Protein AF-A0A821BJ87-F1 (afdb_monomer)

Sequen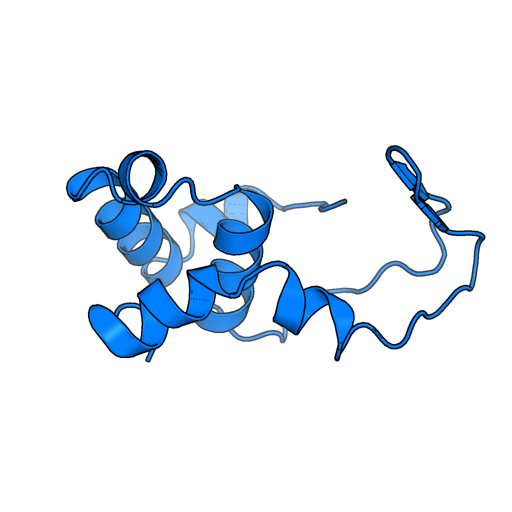ce (96 aa):
FFVIRLKWYYESEQIKSFVHELIQDDLILREYIGDGCIHSAMLEIDNRDKVERLANIPYGHNLHVMPRGYVKVFDEEMNKSCEQLTVLRDVRGILK

Foldseek 3Di:
DDDDDVVVCVPDPLLVVLVCVCVVVVVCVVVVDDPVLSVVLSCVRVDVPPDDDDQQDFDDDPPDGRDRPDPDVVVPVVCVVPPV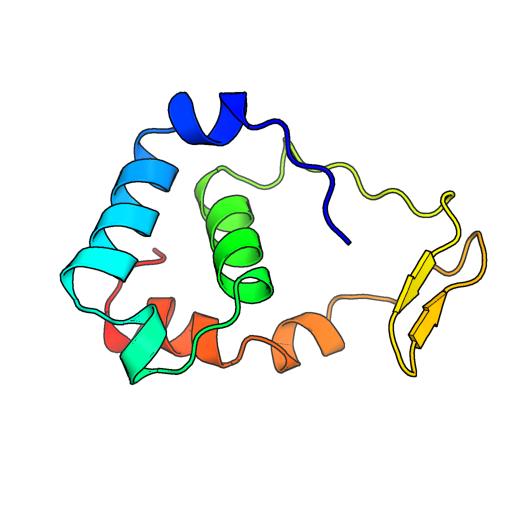VCCCCPVPNSRD

Mean predicted aligned error: 9.38 Å

Secondary structure (DSSP, 8-state):
-----HHHHHH-HHHHHHHHHHHHTTHHHHTT--HHHHHHHHHHHT-GGG-----SS-EEETTEEE-TT----TTTHHHHHTHHHHIIIIIT----

pLDDT: mean 71.33, std 14.3, range [39.44, 88.31]

Radius of gyration: 14.61 Å; Cα contacts (8 Å, |Δi|>4): 54; chains: 1; bounding box: 34×26×40 Å

Structure (mmCIF, N/CA/C/O backbone):
data_AF-A0A821BJ87-F1
#
_entry.id   AF-A0A821BJ87-F1
#
loop_
_atom_site.group_PDB
_atom_site.id
_atom_site.type_symbol
_atom_site.label_atom_id
_atom_site.label_alt_id
_atom_site.label_comp_id
_atom_site.label_asym_id
_atom_site.label_entity_id
_atom_site.label_seq_id
_atom_site.pdbx_PDB_ins_code
_atom_site.Cartn_x
_atom_site.Cartn_y
_atom_site.Cartn_z
_atom_site.occupancy
_atom_site.B_iso_or_equiv
_atom_site.auth_seq_id
_atom_site.auth_comp_id
_atom_site.auth_asym_id
_atom_site.auth_atom_id
_atom_site.pdbx_PDB_model_num
ATOM 1 N N . PHE A 1 1 ? 7.980 -0.575 -8.123 1.00 74.94 1 PHE A N 1
ATOM 2 C CA . PHE A 1 1 ? 7.441 0.687 -7.579 1.00 74.94 1 PHE A CA 1
ATOM 3 C C . PHE A 1 1 ? 5.928 0.654 -7.658 1.00 74.94 1 PHE A C 1
ATOM 5 O O . PHE A 1 1 ? 5.396 -0.124 -8.444 1.00 74.94 1 PHE A O 1
ATOM 12 N N . PHE A 1 2 ? 5.258 1.490 -6.872 1.00 80.00 2 PHE A N 1
ATOM 13 C CA . PHE A 1 2 ? 3.806 1.613 -6.881 1.00 80.00 2 PHE A CA 1
ATOM 14 C C . PHE A 1 2 ? 3.400 2.974 -7.445 1.00 80.00 2 PHE A C 1
ATOM 16 O O . PHE A 1 2 ? 4.073 3.976 -7.208 1.00 80.00 2 PHE A O 1
ATOM 23 N N . VAL A 1 3 ? 2.287 3.005 -8.175 1.00 85.94 3 VAL A N 1
ATOM 24 C CA . VAL A 1 3 ? 1.562 4.236 -8.503 1.00 85.94 3 VAL A CA 1
ATOM 25 C C . VAL A 1 3 ? 0.195 4.099 -7.857 1.00 85.94 3 VAL A C 1
ATOM 27 O O . VAL A 1 3 ? -0.606 3.269 -8.275 1.00 85.94 3 VAL A O 1
ATOM 30 N N . ILE A 1 4 ? -0.046 4.874 -6.803 1.00 84.25 4 ILE A N 1
ATOM 31 C CA . ILE A 1 4 ? -1.222 4.711 -5.947 1.00 84.25 4 ILE A CA 1
ATOM 32 C C . ILE A 1 4 ? -2.124 5.930 -6.103 1.00 84.25 4 ILE A C 1
ATOM 34 O O . ILE A 1 4 ? -1.692 7.073 -5.947 1.00 84.25 4 ILE A O 1
ATOM 38 N N . ARG A 1 5 ? -3.409 5.696 -6.380 1.00 86.50 5 ARG A N 1
ATOM 39 C CA . ARG A 1 5 ? -4.425 6.749 -6.297 1.00 86.50 5 ARG A CA 1
ATOM 40 C C . ARG A 1 5 ? -4.759 6.978 -4.830 1.00 86.50 5 ARG A C 1
ATOM 42 O O . ARG A 1 5 ? -5.501 6.193 -4.266 1.00 86.50 5 ARG A O 1
ATOM 49 N N . LEU A 1 6 ? -4.285 8.060 -4.217 1.00 83.56 6 LEU A N 1
ATOM 50 C CA . LEU A 1 6 ? -4.519 8.314 -2.783 1.00 83.56 6 LEU A CA 1
ATOM 51 C C . LEU A 1 6 ? -6.002 8.302 -2.378 1.00 83.56 6 LEU A C 1
ATOM 53 O O . LEU A 1 6 ? -6.327 7.890 -1.273 1.00 83.56 6 LEU A O 1
ATOM 57 N N . LYS A 1 7 ? -6.915 8.682 -3.282 1.00 85.50 7 LYS A N 1
ATOM 58 C CA . LYS A 1 7 ? -8.369 8.609 -3.054 1.00 85.50 7 LYS A CA 1
ATOM 59 C C . LYS A 1 7 ? -8.829 7.215 -2.603 1.00 85.50 7 LYS A C 1
ATOM 61 O O . LYS A 1 7 ? -9.666 7.114 -1.716 1.00 85.50 7 LYS A O 1
ATOM 66 N N . TRP A 1 8 ? -8.223 6.167 -3.161 1.00 82.12 8 TRP A N 1
ATOM 67 C CA . TRP A 1 8 ? -8.490 4.770 -2.818 1.00 82.12 8 TRP A CA 1
ATOM 68 C C . TRP A 1 8 ? -8.329 4.494 -1.320 1.00 82.12 8 TRP A C 1
ATOM 70 O O . TRP A 1 8 ? -9.195 3.865 -0.719 1.00 82.12 8 TRP A O 1
ATOM 80 N N . TYR A 1 9 ? -7.271 5.035 -0.710 1.00 78.81 9 TYR A N 1
ATOM 81 C CA . TYR A 1 9 ? -7.026 4.906 0.725 1.00 78.81 9 TYR A CA 1
ATOM 82 C C . TYR A 1 9 ? -8.161 5.518 1.552 1.00 78.81 9 TYR A C 1
ATOM 84 O O . TYR A 1 9 ? -8.627 4.925 2.518 1.00 78.81 9 TYR A O 1
ATOM 92 N N . TYR A 1 10 ? -8.635 6.704 1.167 1.00 79.50 10 TYR A N 1
ATOM 93 C CA . TYR A 1 10 ? -9.665 7.411 1.926 1.00 79.50 10 TYR A CA 1
ATOM 94 C C . TYR A 1 10 ? -11.068 6.811 1.759 1.00 79.50 10 TYR A C 1
ATOM 96 O O . TYR A 1 10 ? -11.893 6.948 2.665 1.00 79.50 10 TYR A O 1
ATOM 104 N N . GLU A 1 11 ? -11.340 6.153 0.631 1.00 85.81 11 GLU A N 1
ATOM 105 C CA . GLU A 1 11 ? -12.652 5.577 0.308 1.00 85.81 11 GLU A CA 1
ATOM 106 C C . GLU A 1 11 ? -12.863 4.161 0.864 1.00 85.81 11 GLU A C 1
ATOM 108 O O . GLU A 1 11 ? -14.007 3.767 1.077 1.00 85.81 11 GLU A O 1
ATOM 113 N N . SER A 1 12 ? -11.798 3.396 1.123 1.00 85.94 12 SER A N 1
ATOM 114 C CA . SER A 1 12 ? -11.920 2.027 1.638 1.00 85.94 12 SER A CA 1
ATOM 115 C C . SER A 1 12 ? -11.856 1.987 3.168 1.00 85.94 12 SER A C 1
ATOM 117 O O . SER A 1 12 ? -10.794 2.141 3.771 1.00 85.94 12 SER A O 1
ATOM 119 N N . GLU A 1 13 ? -13.000 1.747 3.818 1.00 87.31 13 GLU A N 1
ATOM 120 C CA . GLU A 1 13 ? -13.064 1.550 5.278 1.00 87.31 13 GLU A CA 1
ATOM 121 C C . GLU A 1 13 ? -12.228 0.353 5.745 1.00 87.31 13 GLU A C 1
ATOM 123 O O . GLU A 1 13 ? -11.613 0.408 6.806 1.00 87.31 13 GLU A O 1
ATOM 128 N N . GLN A 1 14 ? -12.145 -0.704 4.934 1.00 85.62 14 GLN A N 1
ATOM 129 C CA . GLN A 1 14 ? -11.360 -1.897 5.253 1.00 85.62 14 GLN A CA 1
ATOM 130 C C . GLN A 1 14 ? -9.862 -1.579 5.304 1.00 85.62 14 GLN A C 1
ATOM 132 O O . GLN A 1 14 ? -9.181 -1.954 6.255 1.00 85.62 14 GLN A O 1
ATOM 137 N N . ILE A 1 15 ? -9.362 -0.818 4.325 1.00 86.88 15 ILE A N 1
ATOM 138 C 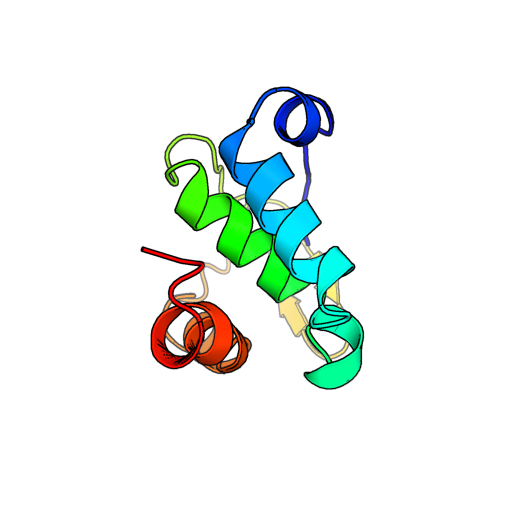CA . ILE A 1 15 ? -7.968 -0.362 4.304 1.00 86.88 15 ILE A CA 1
ATOM 139 C C . ILE A 1 15 ? -7.676 0.569 5.481 1.00 86.88 15 ILE A C 1
ATOM 141 O O . ILE A 1 15 ? -6.631 0.444 6.118 1.00 86.88 15 I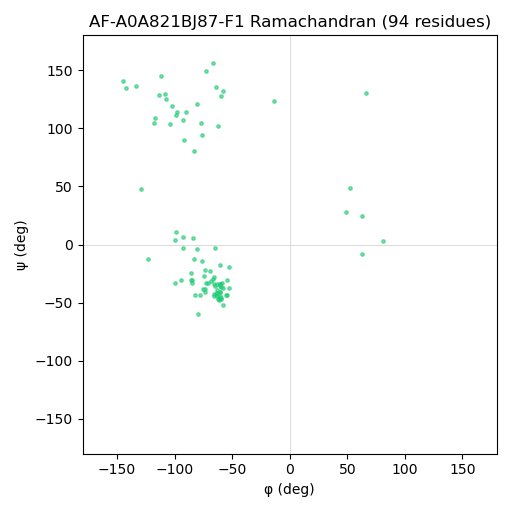LE A O 1
ATOM 145 N N . LYS A 1 16 ? -8.587 1.500 5.786 1.00 88.00 16 LYS A N 1
ATOM 146 C CA . LYS A 1 16 ? -8.412 2.418 6.918 1.00 88.00 16 LYS A CA 1
ATOM 147 C C . LYS A 1 16 ? -8.376 1.674 8.247 1.00 88.00 16 LYS A C 1
ATOM 149 O O . LYS A 1 16 ? -7.497 1.960 9.052 1.00 88.00 16 LYS A O 1
ATOM 154 N N . SER A 1 17 ? -9.276 0.710 8.453 1.00 87.69 17 SER A N 1
ATOM 155 C CA . SER A 1 17 ? -9.281 -0.144 9.647 1.00 87.69 17 SER A CA 1
ATOM 156 C C . SER A 1 17 ? -7.970 -0.915 9.773 1.00 87.69 17 SER A C 1
ATOM 158 O O . SER A 1 17 ? -7.335 -0.874 10.820 1.00 87.69 17 SER A O 1
ATOM 160 N N . PHE A 1 18 ? -7.510 -1.528 8.680 1.00 87.06 18 PHE A N 1
ATOM 161 C CA . PHE A 1 18 ? -6.245 -2.254 8.640 1.00 87.06 18 PHE A CA 1
ATOM 162 C C . PHE A 1 18 ? -5.047 -1.379 9.030 1.00 87.06 18 PHE A C 1
ATOM 164 O O . PHE A 1 18 ? -4.278 -1.728 9.922 1.00 87.06 18 PHE A O 1
ATOM 171 N N . VAL A 1 19 ? -4.892 -0.211 8.400 1.00 87.25 19 VAL A N 1
ATOM 172 C CA . VAL A 1 19 ? -3.776 0.695 8.711 1.00 87.25 19 VAL A CA 1
ATOM 173 C C . VAL A 1 19 ? -3.886 1.248 10.131 1.00 87.25 19 VAL A C 1
ATOM 175 O O . VAL A 1 19 ? -2.868 1.430 10.796 1.00 87.25 19 VAL A O 1
ATOM 178 N N . HIS A 1 20 ? -5.102 1.474 10.626 1.00 88.31 20 HIS A N 1
ATOM 179 C CA . HIS A 1 20 ? -5.313 1.889 12.006 1.00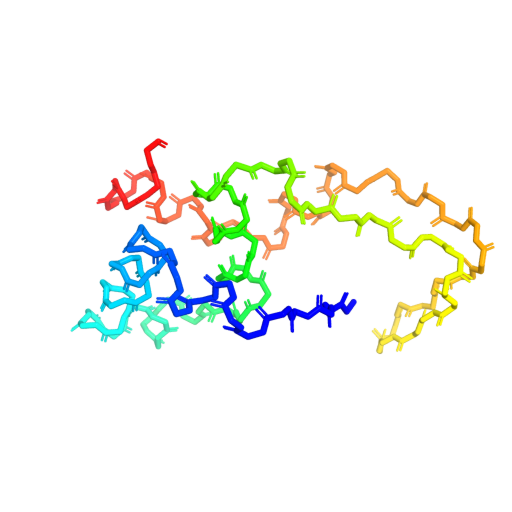 88.31 20 HIS A CA 1
ATOM 180 C C . HIS A 1 20 ? -4.834 0.828 13.002 1.00 88.31 20 HIS A C 1
ATOM 182 O O . HIS A 1 20 ? -4.092 1.171 13.918 1.00 88.31 20 HIS A O 1
ATOM 188 N N . GLU A 1 21 ? -5.178 -0.443 12.792 1.00 85.44 21 GLU A N 1
ATOM 189 C CA . GLU A 1 21 ? -4.717 -1.560 13.630 1.00 85.44 21 GLU A CA 1
ATOM 190 C C . GLU A 1 21 ? -3.188 -1.696 13.616 1.00 85.44 21 GLU A C 1
ATOM 192 O O . GLU A 1 21 ? -2.569 -1.867 14.666 1.00 85.44 21 GLU A O 1
ATOM 197 N N . LEU A 1 22 ? -2.555 -1.534 12.447 1.00 84.06 22 LEU A N 1
ATOM 198 C CA . LEU A 1 22 ? -1.092 -1.555 12.332 1.00 84.06 22 LEU A CA 1
ATOM 199 C C . LEU A 1 22 ? -0.405 -0.448 13.146 1.00 84.06 22 LEU A C 1
ATOM 201 O O . LEU A 1 22 ? 0.694 -0.660 13.665 1.00 84.06 22 LEU A O 1
ATOM 205 N N . ILE A 1 23 ? -1.025 0.733 13.221 1.00 86.88 23 ILE A N 1
ATOM 206 C CA . ILE A 1 23 ? -0.485 1.902 13.925 1.00 86.88 23 ILE A CA 1
ATOM 207 C C . ILE A 1 23 ? -0.777 1.822 15.425 1.00 86.88 23 ILE A C 1
ATOM 209 O O . ILE A 1 23 ? 0.109 2.119 16.217 1.00 86.88 23 ILE A O 1
ATOM 213 N N . GLN A 1 24 ? -1.990 1.430 15.828 1.00 84.50 24 GLN A N 1
ATOM 214 C CA . GLN A 1 24 ? -2.384 1.404 17.241 1.00 84.50 24 GLN A CA 1
ATOM 215 C C . GLN A 1 24 ? -1.510 0.476 18.092 1.00 84.50 24 GLN A C 1
ATOM 217 O O . GLN A 1 24 ? -1.243 0.794 19.248 1.00 84.50 24 GLN A O 1
ATOM 222 N N . ASP A 1 25 ? -1.042 -0.630 17.514 1.00 77.38 25 ASP A N 1
ATOM 223 C CA . ASP A 1 25 ? -0.216 -1.624 18.208 1.00 77.38 25 ASP A CA 1
ATOM 224 C C . ASP A 1 25 ? 1.300 -1.389 18.049 1.00 77.38 25 ASP A C 1
ATOM 226 O O . ASP A 1 25 ? 2.102 -2.244 18.450 1.00 77.38 25 ASP A O 1
ATOM 230 N N . ASP A 1 26 ? 1.705 -0.271 17.428 1.00 84.44 26 ASP A N 1
ATOM 231 C CA . ASP A 1 26 ? 3.080 0.004 16.982 1.00 84.44 26 ASP A CA 1
ATOM 232 C C . ASP A 1 26 ? 3.683 -1.168 16.182 1.00 84.44 26 ASP A C 1
ATOM 234 O O . ASP A 1 26 ? 4.898 -1.391 16.164 1.00 84.44 26 ASP A O 1
ATOM 238 N N . LEU A 1 27 ? 2.834 -1.958 15.516 1.00 80.38 27 LEU A N 1
ATOM 239 C CA . LEU A 1 27 ? 3.219 -3.245 14.939 1.00 80.38 27 LEU A CA 1
ATOM 240 C C . LEU A 1 27 ? 4.249 -3.063 13.822 1.00 80.38 27 LEU A C 1
ATOM 242 O O . LEU A 1 27 ? 5.194 -3.842 13.711 1.00 80.38 27 LEU A O 1
ATOM 246 N N . ILE A 1 28 ? 4.108 -1.978 13.056 1.00 83.25 28 ILE A N 1
ATOM 247 C CA . ILE A 1 28 ? 5.059 -1.566 12.016 1.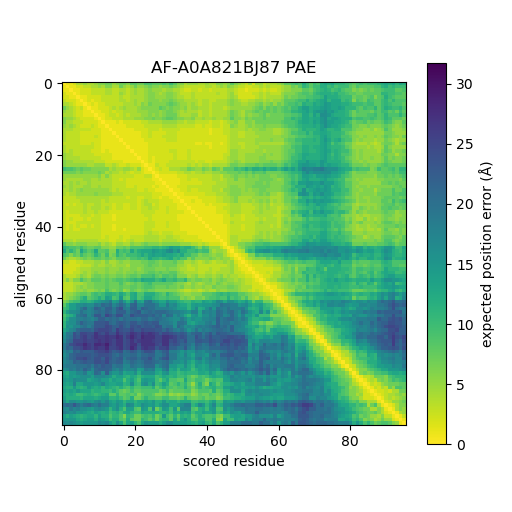00 83.25 28 ILE A CA 1
ATOM 248 C C . ILE A 1 28 ? 6.472 -1.429 12.594 1.00 83.25 28 ILE A C 1
ATOM 250 O O . ILE A 1 28 ? 7.436 -1.891 11.986 1.00 83.25 28 ILE A O 1
ATOM 254 N N . LEU A 1 29 ? 6.594 -0.818 13.776 1.00 84.88 29 LEU A N 1
ATOM 255 C CA . LEU A 1 29 ? 7.878 -0.574 14.428 1.00 84.88 29 LEU A CA 1
ATOM 256 C C . LEU A 1 29 ? 8.418 -1.838 15.094 1.00 84.88 29 LEU A C 1
ATOM 258 O O . LEU A 1 29 ? 9.603 -2.138 14.969 1.00 84.88 29 LEU A O 1
ATOM 262 N N . ARG A 1 30 ? 7.551 -2.581 15.787 1.00 83.81 30 ARG A N 1
ATOM 263 C CA . ARG A 1 30 ? 7.926 -3.779 16.550 1.00 83.81 30 ARG A CA 1
ATOM 264 C C . ARG A 1 30 ? 8.418 -4.912 15.664 1.00 83.81 30 ARG A C 1
ATOM 266 O O . ARG A 1 30 ? 9.412 -5.549 15.991 1.00 83.81 30 ARG A O 1
ATOM 273 N N . GLU A 1 31 ? 7.729 -5.133 14.552 1.00 80.31 31 GLU A N 1
ATOM 274 C CA . GLU A 1 31 ? 8.007 -6.233 13.625 1.00 80.31 31 GLU A CA 1
ATOM 275 C C . GLU A 1 31 ? 8.820 -5.773 12.405 1.00 80.31 31 GLU A C 1
ATOM 277 O O . GLU A 1 31 ? 9.076 -6.562 11.497 1.00 80.31 31 GLU A O 1
ATOM 282 N N . TYR A 1 32 ? 9.235 -4.498 12.380 1.00 81.50 32 TYR A N 1
ATOM 283 C CA . TYR A 1 32 ? 10.015 -3.881 11.303 1.00 81.50 32 TYR A CA 1
ATOM 284 C C . TYR A 1 32 ? 9.374 -4.082 9.918 1.00 81.50 32 TYR A C 1
ATOM 286 O O . TYR A 1 32 ? 10.014 -4.523 8.961 1.00 81.50 32 TYR A O 1
ATOM 294 N N . ILE A 1 33 ? 8.072 -3.805 9.818 1.00 80.31 33 ILE A N 1
ATOM 295 C CA . ILE A 1 33 ? 7.285 -4.066 8.608 1.00 80.31 33 ILE A CA 1
ATOM 296 C C . ILE A 1 33 ? 7.524 -2.947 7.593 1.00 80.31 33 ILE A C 1
ATOM 298 O O . ILE A 1 33 ? 7.237 -1.779 7.853 1.00 80.31 33 ILE A O 1
ATOM 302 N N . GLY A 1 34 ? 8.016 -3.314 6.410 1.00 81.81 34 GLY A N 1
ATOM 303 C CA . GLY A 1 34 ? 8.210 -2.375 5.305 1.00 81.81 34 GLY A CA 1
ATOM 304 C C . GLY A 1 34 ? 6.893 -1.935 4.654 1.00 81.81 34 GLY A C 1
ATOM 305 O O . GLY A 1 34 ? 5.941 -2.712 4.544 1.00 81.81 34 GLY A O 1
ATOM 306 N N . ASP A 1 35 ? 6.860 -0.708 4.130 1.00 83.44 35 ASP A N 1
ATOM 307 C CA . ASP A 1 35 ? 5.694 -0.135 3.441 1.00 83.44 35 ASP A CA 1
ATOM 308 C C . ASP A 1 35 ? 5.265 -0.968 2.222 1.00 83.44 35 ASP A C 1
ATOM 310 O O . ASP A 1 35 ? 4.075 -1.109 1.950 1.00 83.44 35 ASP A O 1
ATOM 314 N N . GLY A 1 36 ? 6.215 -1.596 1.522 1.00 82.31 36 GLY A N 1
ATOM 315 C CA . GLY A 1 36 ? 5.925 -2.517 0.421 1.00 82.31 36 GLY A CA 1
ATOM 316 C C . GLY A 1 36 ? 5.036 -3.702 0.828 1.00 82.31 36 GLY A C 1
ATOM 317 O O . GLY A 1 36 ? 4.144 -4.086 0.065 1.00 82.31 36 GLY A O 1
ATOM 318 N N . CYS A 1 37 ? 5.222 -4.247 2.035 1.00 80.62 37 CYS A N 1
ATOM 319 C CA . CYS A 1 37 ? 4.377 -5.327 2.550 1.00 80.62 37 CYS A CA 1
ATOM 320 C C . CYS A 1 37 ? 3.005 -4.814 2.986 1.00 80.62 37 CYS A C 1
ATOM 322 O O . CYS A 1 37 ? 1.999 -5.456 2.693 1.00 80.62 37 CYS A O 1
ATOM 324 N N . ILE A 1 38 ? 2.943 -3.628 3.597 1.00 84.94 38 ILE A N 1
ATOM 325 C CA . ILE A 1 38 ? 1.678 -2.981 3.975 1.00 84.94 38 ILE A CA 1
ATOM 326 C C . ILE A 1 38 ? 0.829 -2.705 2.729 1.00 84.94 38 ILE A C 1
ATOM 328 O O . ILE A 1 38 ? -0.339 -3.081 2.684 1.00 84.94 38 ILE A O 1
ATOM 332 N N . HIS A 1 39 ? 1.417 -2.132 1.677 1.00 84.94 39 HIS A N 1
ATOM 333 C CA . HIS A 1 39 ? 0.715 -1.910 0.414 1.00 84.94 39 HIS A CA 1
ATOM 334 C C . HIS A 1 39 ? 0.231 -3.222 -0.210 1.00 84.94 39 HIS A C 1
ATOM 336 O O . HIS A 1 39 ? -0.892 -3.286 -0.700 1.00 84.94 39 HIS A O 1
ATOM 342 N N . SER A 1 40 ? 1.043 -4.280 -0.158 1.00 79.88 40 SER A N 1
ATOM 343 C CA . SER A 1 40 ? 0.651 -5.597 -0.673 1.00 79.88 40 SER A CA 1
ATOM 344 C C . SER A 1 40 ? -0.543 -6.177 0.096 1.00 79.88 40 SER A C 1
ATOM 346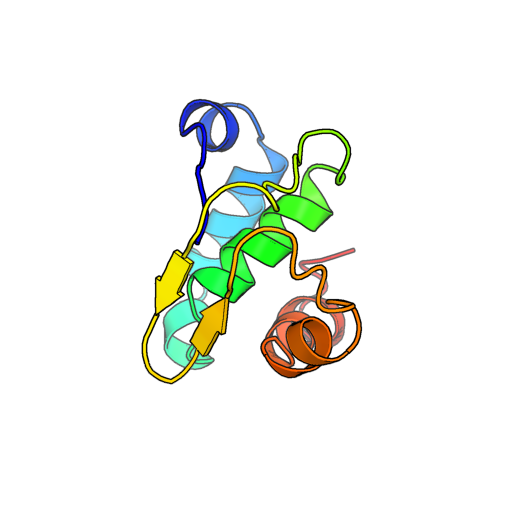 O O . SER A 1 40 ? -1.480 -6.660 -0.532 1.00 79.88 40 SER A O 1
ATOM 348 N N . ALA A 1 41 ? -0.568 -6.047 1.428 1.00 82.19 41 ALA A N 1
ATOM 349 C CA . ALA A 1 41 ? -1.711 -6.421 2.267 1.00 82.19 41 ALA A CA 1
ATOM 350 C C . ALA A 1 41 ? -2.984 -5.644 1.898 1.00 82.19 41 ALA A C 1
ATOM 352 O O . ALA A 1 41 ? -4.053 -6.229 1.736 1.00 82.19 41 ALA A O 1
ATOM 353 N N . MET A 1 42 ? -2.869 -4.325 1.715 1.00 84.38 42 MET A N 1
ATOM 354 C CA . MET A 1 42 ? -3.998 -3.469 1.330 1.00 84.38 42 MET A CA 1
ATOM 355 C C . MET A 1 42 ? -4.613 -3.897 -0.009 1.00 84.38 42 MET A C 1
ATOM 357 O O . MET A 1 42 ? -5.831 -3.841 -0.170 1.00 84.38 42 MET A O 1
ATOM 361 N N . LEU A 1 43 ? -3.784 -4.339 -0.962 1.00 81.06 43 LEU A N 1
ATOM 362 C CA . LEU A 1 43 ? -4.247 -4.858 -2.253 1.00 81.06 43 LEU A CA 1
ATOM 363 C C . LEU A 1 43 ? -4.996 -6.191 -2.130 1.00 81.06 43 LEU A C 1
ATOM 365 O O . LEU A 1 43 ? -5.881 -6.463 -2.938 1.00 81.06 43 LEU A O 1
ATOM 369 N N . GLU A 1 44 ? -4.645 -7.028 -1.154 1.00 79.81 44 GLU A N 1
ATOM 370 C CA . GLU A 1 44 ? -5.376 -8.269 -0.884 1.00 79.81 44 GLU A CA 1
ATOM 371 C C . GLU A 1 44 ? -6.726 -7.997 -0.220 1.00 79.81 44 GLU A C 1
ATOM 373 O O . GLU A 1 44 ? -7.723 -8.589 -0.622 1.00 79.81 44 GLU A O 1
ATOM 378 N N . ILE A 1 45 ? -6.769 -7.053 0.726 1.00 79.94 45 ILE A N 1
ATOM 379 C CA . ILE A 1 45 ? -7.994 -6.649 1.430 1.00 79.94 45 ILE A CA 1
ATOM 380 C C . ILE A 1 45 ? -9.039 -6.075 0.466 1.00 79.94 45 ILE A C 1
ATOM 382 O O . ILE A 1 45 ? -10.210 -6.434 0.540 1.00 79.94 45 ILE A O 1
ATOM 386 N N . ASP A 1 46 ? -8.633 -5.186 -0.443 1.00 78.31 46 ASP A N 1
ATOM 387 C CA . ASP A 1 46 ? -9.567 -4.477 -1.333 1.00 78.31 46 ASP A CA 1
ATOM 388 C C . ASP A 1 46 ? -9.960 -5.272 -2.590 1.00 78.31 46 ASP A C 1
ATOM 390 O O . ASP A 1 46 ? -10.701 -4.768 -3.437 1.00 78.31 46 ASP A O 1
ATOM 394 N N . ASN A 1 47 ? -9.509 -6.529 -2.674 1.00 69.69 47 ASN A N 1
ATOM 395 C CA . ASN A 1 47 ? -9.674 -7.436 -3.803 1.00 69.69 47 ASN A CA 1
ATOM 396 C C . ASN A 1 47 ? -8.915 -6.952 -5.062 1.00 69.69 47 ASN A C 1
ATOM 398 O O . ASN A 1 47 ? -9.011 -5.800 -5.490 1.00 69.69 47 ASN A O 1
ATOM 402 N N . ARG A 1 48 ? -8.124 -7.837 -5.687 1.00 65.44 48 ARG A N 1
ATOM 403 C CA . ARG A 1 48 ? -7.091 -7.467 -6.688 1.00 65.44 48 ARG A CA 1
ATOM 404 C C . ARG A 1 48 ? -7.622 -6.839 -7.991 1.00 65.44 48 ARG A C 1
ATOM 406 O O . ARG A 1 48 ? -6.823 -6.404 -8.818 1.00 65.44 48 ARG A O 1
ATOM 413 N N . ASP A 1 49 ? -8.937 -6.730 -8.161 1.00 67.88 49 ASP A N 1
ATOM 414 C CA . ASP A 1 49 ? -9.616 -6.230 -9.365 1.00 67.88 49 ASP A CA 1
ATOM 415 C C . ASP A 1 49 ? -9.268 -4.773 -9.727 1.00 67.88 49 ASP A C 1
ATOM 417 O O . ASP A 1 49 ? -9.472 -4.346 -10.863 1.00 67.88 49 ASP A O 1
ATOM 421 N N . LYS A 1 50 ? -8.719 -3.993 -8.786 1.00 71.38 50 LYS A N 1
ATOM 422 C CA . LYS A 1 50 ? -8.323 -2.586 -9.002 1.00 71.38 50 LYS A CA 1
ATOM 423 C C . LYS A 1 50 ? -6.828 -2.394 -9.288 1.00 71.38 50 LYS A C 1
ATOM 425 O O . LYS A 1 50 ? -6.347 -1.259 -9.276 1.00 71.38 50 LYS A O 1
ATOM 430 N N . VAL A 1 51 ? -6.085 -3.476 -9.531 1.00 78.44 51 VAL A N 1
ATOM 431 C CA . VAL A 1 51 ? -4.629 -3.445 -9.728 1.00 78.44 51 VAL A CA 1
ATOM 432 C C . VAL A 1 51 ? -4.265 -3.675 -11.188 1.00 78.44 51 VAL A C 1
ATOM 434 O O . VAL A 1 51 ? -4.594 -4.702 -11.772 1.00 78.44 51 VAL A O 1
ATOM 437 N N . GLU A 1 52 ? -3.500 -2.746 -11.762 1.00 83.75 52 GLU A N 1
ATOM 438 C CA . GLU A 1 52 ? -2.911 -2.902 -13.092 1.00 83.75 52 GLU A CA 1
ATOM 439 C C . GLU A 1 52 ? -1.397 -3.121 -12.992 1.00 83.75 52 GLU A C 1
ATOM 441 O O . GLU A 1 52 ? -0.675 -2.354 -12.348 1.00 83.75 52 GLU A O 1
ATOM 446 N N . ARG A 1 53 ? -0.889 -4.159 -13.670 1.00 78.75 53 ARG A N 1
ATOM 447 C CA . ARG A 1 53 ? 0.551 -4.427 -13.759 1.00 78.75 53 ARG A CA 1
ATOM 448 C C . ARG A 1 53 ? 1.160 -3.732 -14.975 1.00 78.75 53 ARG A C 1
ATOM 450 O O . ARG A 1 53 ? 0.944 -4.133 -16.115 1.00 78.75 53 ARG A O 1
ATOM 457 N N . LEU A 1 54 ? 2.029 -2.756 -14.721 1.00 80.06 54 LEU A N 1
ATOM 458 C CA . LEU A 1 54 ? 2.720 -1.995 -15.763 1.00 80.06 54 LEU A CA 1
ATOM 459 C C . LEU A 1 54 ? 4.072 -2.642 -16.123 1.00 80.06 54 LEU A C 1
ATOM 461 O O . LEU A 1 54 ? 5.103 -2.307 -15.549 1.00 80.06 54 LEU A O 1
ATOM 465 N N . ALA A 1 55 ? 4.088 -3.563 -17.094 1.00 78.25 55 ALA A N 1
ATOM 466 C CA . ALA A 1 55 ? 5.325 -4.207 -17.584 1.00 78.25 55 ALA A CA 1
ATOM 467 C C . ALA A 1 55 ? 6.089 -3.383 -18.645 1.00 78.25 55 ALA A C 1
ATOM 469 O O . ALA A 1 55 ? 7.236 -3.677 -18.993 1.00 78.25 55 ALA A O 1
ATOM 470 N N . ASN A 1 56 ? 5.442 -2.345 -19.179 1.00 78.56 56 ASN A N 1
ATOM 471 C CA . ASN A 1 56 ? 5.967 -1.535 -20.278 1.00 78.56 56 ASN A CA 1
ATOM 472 C C . ASN A 1 56 ? 6.743 -0.298 -19.813 1.00 78.56 56 ASN A C 1
ATOM 474 O O . ASN A 1 56 ? 7.273 0.423 -20.663 1.00 78.56 56 ASN A O 1
ATOM 478 N N . ILE A 1 57 ? 6.805 -0.063 -18.499 1.00 76.94 57 ILE A N 1
ATOM 479 C CA . ILE A 1 57 ? 7.559 1.031 -17.891 1.00 76.94 57 ILE A CA 1
ATOM 480 C C . ILE A 1 57 ? 8.903 0.469 -17.416 1.00 76.94 57 ILE A C 1
ATOM 482 O O . ILE A 1 57 ? 8.913 -0.378 -16.522 1.00 76.94 57 ILE A O 1
ATOM 486 N N . PRO A 1 58 ? 10.034 0.898 -18.002 1.00 73.12 58 PRO A N 1
ATOM 487 C CA . PRO A 1 58 ? 11.344 0.503 -17.504 1.00 73.12 58 PRO A CA 1
ATOM 488 C C . PRO A 1 58 ? 11.547 1.060 -16.092 1.00 73.12 58 PRO A C 1
ATOM 490 O O . PRO A 1 58 ? 11.245 2.224 -15.827 1.00 73.12 58 PRO A O 1
ATOM 493 N N . TYR A 1 59 ? 12.065 0.232 -15.189 1.00 76.81 59 TYR A N 1
ATOM 494 C CA . TYR A 1 59 ? 12.305 0.621 -13.803 1.00 76.81 59 TYR A CA 1
ATOM 495 C C . TYR A 1 59 ? 13.566 -0.041 -13.252 1.00 76.81 59 TYR A C 1
ATOM 497 O O . TYR A 1 59 ? 13.840 -1.212 -13.519 1.00 76.81 59 TYR A O 1
ATOM 505 N N . GLY A 1 60 ? 14.316 0.721 -12.460 1.00 72.62 60 GLY A N 1
ATOM 506 C CA . GLY A 1 60 ? 15.468 0.240 -11.715 1.00 72.62 60 GLY A CA 1
ATOM 507 C C . GLY A 1 60 ? 15.414 0.737 -10.277 1.00 72.62 60 GLY A C 1
ATOM 508 O O . GLY A 1 60 ? 15.117 1.902 -10.027 1.00 72.62 60 GLY A O 1
ATOM 509 N N . HIS A 1 61 ? 15.706 -0.152 -9.338 1.00 69.88 61 HIS A N 1
ATOM 510 C CA . HIS A 1 61 ? 15.914 0.159 -7.928 1.00 69.88 61 HIS A CA 1
ATOM 511 C C . HIS A 1 61 ? 17.041 -0.742 -7.448 1.00 69.88 61 HIS A C 1
ATOM 513 O O . HIS A 1 61 ? 17.038 -1.903 -7.829 1.00 69.88 61 HIS A O 1
ATOM 519 N N . ASN A 1 62 ? 18.010 -0.205 -6.703 1.00 61.62 62 ASN A N 1
ATOM 520 C CA . ASN A 1 62 ? 19.273 -0.846 -6.296 1.00 61.62 62 ASN A CA 1
ATOM 521 C C . ASN A 1 62 ? 19.357 -2.373 -6.499 1.00 61.62 62 ASN A C 1
ATOM 523 O O . ASN A 1 62 ? 18.549 -3.124 -5.960 1.00 61.62 62 ASN A O 1
ATOM 527 N N . LEU A 1 63 ? 20.367 -2.826 -7.251 1.00 57.59 63 LEU A N 1
ATOM 528 C CA . LEU A 1 63 ? 20.613 -4.232 -7.629 1.00 57.59 63 LEU A CA 1
ATOM 529 C C . LEU A 1 63 ? 19.522 -4.895 -8.502 1.00 57.59 63 LEU A C 1
ATOM 531 O O . LEU A 1 63 ? 19.754 -5.984 -9.017 1.00 57.59 63 LEU A O 1
ATOM 535 N N . HIS A 1 64 ? 18.373 -4.252 -8.737 1.00 56.19 64 HIS A N 1
ATOM 536 C CA . HIS A 1 64 ? 17.296 -4.738 -9.601 1.00 56.19 64 HIS A CA 1
ATOM 537 C C . HIS A 1 64 ? 17.085 -3.773 -10.778 1.00 56.19 64 HIS A C 1
ATOM 539 O O . HIS A 1 64 ? 16.492 -2.704 -10.633 1.00 56.19 64 HIS A O 1
ATOM 545 N N . VAL A 1 65 ? 17.542 -4.1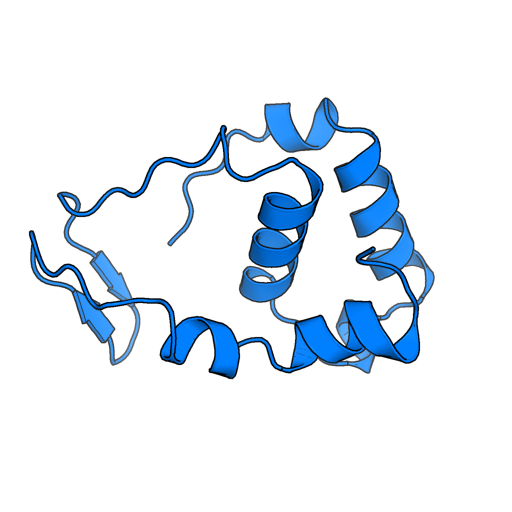58 -11.972 1.00 55.09 65 VAL A N 1
ATOM 546 C CA . VAL A 1 65 ? 17.174 -3.496 -13.236 1.00 55.09 65 VAL A CA 1
ATOM 547 C C . VAL A 1 65 ? 16.139 -4.371 -13.933 1.00 55.09 65 VAL A C 1
ATOM 549 O O . VAL A 1 65 ? 16.434 -5.519 -14.259 1.00 55.09 65 VAL A O 1
ATOM 552 N N . MET A 1 66 ? 14.932 -3.849 -14.168 1.00 57.66 66 MET A N 1
ATOM 553 C CA . MET A 1 66 ? 13.907 -4.541 -14.951 1.00 57.66 66 MET A CA 1
ATOM 554 C C . MET A 1 66 ? 13.811 -3.923 -16.353 1.00 57.66 66 MET A C 1
ATOM 556 O O . MET A 1 66 ? 13.257 -2.828 -16.506 1.00 57.66 66 MET A O 1
ATOM 560 N N . PRO A 1 67 ? 14.357 -4.593 -17.388 1.00 56.12 67 PRO A N 1
ATOM 561 C CA . PRO A 1 67 ? 14.190 -4.150 -18.763 1.00 56.12 67 PRO A CA 1
ATOM 562 C C . PRO A 1 67 ? 12.725 -4.269 -19.208 1.00 56.12 67 PRO A C 1
ATOM 564 O O . PRO A 1 67 ? 11.935 -5.049 -18.673 1.00 56.12 67 PRO A O 1
ATOM 567 N N . ARG A 1 68 ? 12.358 -3.467 -20.210 1.00 54.41 68 ARG A N 1
ATOM 568 C CA . ARG A 1 68 ? 10.994 -3.399 -20.750 1.00 54.41 68 ARG A CA 1
ATOM 569 C C . ARG A 1 68 ? 10.537 -4.777 -21.245 1.00 54.41 68 ARG A C 1
ATOM 571 O O . ARG A 1 68 ? 11.274 -5.435 -21.973 1.00 54.41 68 ARG A O 1
ATOM 578 N N . GLY A 1 69 ? 9.328 -5.199 -20.867 1.00 54.44 69 GLY A N 1
ATOM 579 C CA . GLY A 1 69 ? 8.777 -6.503 -21.261 1.00 54.44 69 GLY A CA 1
ATOM 580 C C . GLY A 1 69 ? 9.272 -7.695 -20.432 1.00 54.44 69 GLY A C 1
ATOM 581 O O . GLY A 1 69 ? 8.874 -8.826 -20.706 1.00 54.44 69 GLY A O 1
ATOM 582 N N . TYR A 1 70 ? 10.096 -7.475 -19.401 1.00 56.03 70 TYR A N 1
ATOM 583 C CA . TYR A 1 70 ? 10.515 -8.538 -18.490 1.00 56.03 70 TYR A CA 1
ATOM 584 C C . TYR A 1 70 ? 9.387 -8.888 -17.508 1.00 56.03 70 TYR A C 1
ATOM 586 O O . TYR A 1 70 ? 9.220 -8.272 -16.454 1.00 56.03 70 TYR A O 1
ATOM 594 N N . VAL A 1 71 ? 8.587 -9.898 -17.849 1.00 53.25 71 VAL A N 1
ATOM 595 C CA . VAL A 1 71 ? 7.605 -10.487 -16.935 1.00 53.25 71 VAL A CA 1
ATOM 596 C C . VAL A 1 71 ? 8.334 -11.510 -16.066 1.00 53.25 71 VAL A C 1
ATOM 598 O O . VAL A 1 71 ? 8.293 -12.706 -16.334 1.00 53.25 71 VAL A O 1
ATOM 601 N N . LYS A 1 72 ? 9.033 -11.060 -15.014 1.00 48.56 72 LYS A N 1
ATOM 602 C CA . LYS A 1 72 ? 9.445 -12.000 -13.960 1.00 48.56 72 LYS A CA 1
ATOM 603 C C . LYS A 1 72 ? 8.156 -12.611 -13.391 1.00 48.56 72 LYS A C 1
ATOM 605 O O . LYS A 1 72 ? 7.208 -11.869 -13.098 1.00 48.56 72 LYS A O 1
ATOM 610 N N . VAL A 1 73 ? 8.086 -13.938 -13.330 1.00 45.78 73 VAL A N 1
ATOM 611 C CA . VAL A 1 73 ? 7.023 -14.675 -12.637 1.00 45.78 73 VAL A CA 1
ATOM 612 C C . VAL A 1 73 ? 7.149 -14.275 -11.166 1.00 45.78 73 VAL A C 1
ATOM 614 O O . VAL A 1 73 ? 8.111 -14.635 -10.498 1.00 45.78 73 VAL A O 1
ATOM 617 N N . PHE A 1 74 ? 6.273 -13.375 -10.722 1.00 45.97 74 PHE A N 1
ATOM 618 C CA . PHE A 1 74 ? 6.398 -12.650 -9.450 1.00 45.97 74 PHE A CA 1
ATOM 619 C C . PHE A 1 74 ? 5.938 -13.483 -8.243 1.00 45.97 74 PHE A C 1
ATOM 621 O O . PHE A 1 74 ? 6.072 -13.026 -7.111 1.00 45.97 74 PHE A O 1
ATOM 628 N N . ASP A 1 75 ? 5.421 -14.692 -8.473 1.00 46.06 75 ASP A N 1
ATOM 629 C CA . ASP A 1 75 ? 4.745 -15.472 -7.435 1.00 46.06 75 ASP A CA 1
ATOM 630 C C . ASP A 1 75 ? 5.698 -16.071 -6.388 1.00 46.06 75 ASP A C 1
ATOM 632 O O . ASP A 1 75 ? 5.274 -16.324 -5.266 1.00 46.06 75 ASP A O 1
ATOM 636 N N . GLU A 1 76 ? 6.994 -16.244 -6.674 1.00 40.59 76 GLU A N 1
ATOM 637 C CA . GLU A 1 76 ? 7.922 -16.863 -5.707 1.00 40.59 76 GLU A CA 1
ATOM 638 C C . GLU A 1 76 ? 8.784 -15.866 -4.914 1.00 40.59 76 GLU A C 1
ATOM 640 O O . GLU A 1 76 ? 9.083 -16.112 -3.747 1.00 40.59 76 GLU A O 1
ATOM 645 N N . GLU A 1 77 ? 9.180 -14.726 -5.492 1.00 39.44 77 GLU A N 1
ATOM 646 C CA . GLU A 1 77 ? 10.028 -13.742 -4.791 1.00 39.44 77 GLU A CA 1
ATOM 647 C C . GLU A 1 77 ? 9.219 -12.752 -3.936 1.00 39.44 77 GLU A C 1
ATOM 649 O O . GLU A 1 77 ? 9.695 -12.342 -2.879 1.00 39.44 77 GLU A O 1
ATOM 654 N N . MET A 1 78 ? 7.982 -12.414 -4.326 1.00 42.66 78 MET A N 1
ATOM 655 C CA . MET A 1 78 ? 7.108 -11.545 -3.520 1.00 42.66 78 MET A CA 1
ATOM 656 C C . MET A 1 78 ? 6.571 -12.274 -2.278 1.00 42.66 78 MET A C 1
ATOM 658 O O . MET A 1 78 ? 6.444 -11.674 -1.214 1.00 42.66 78 MET A O 1
ATOM 662 N N . ASN A 1 79 ? 6.347 -13.590 -2.393 1.00 44.19 79 ASN A N 1
ATOM 663 C CA . ASN A 1 79 ? 6.008 -14.447 -1.254 1.00 44.19 79 ASN A CA 1
ATOM 664 C C . ASN A 1 79 ? 7.159 -14.553 -0.238 1.00 44.19 79 ASN A C 1
ATOM 666 O O . ASN A 1 79 ? 6.899 -14.720 0.948 1.00 44.19 79 ASN A O 1
ATOM 670 N N . LYS A 1 80 ? 8.419 -14.400 -0.671 1.00 44.59 80 LYS A N 1
ATOM 671 C CA . LYS A 1 80 ? 9.589 -14.400 0.225 1.00 44.59 80 LYS A CA 1
ATOM 672 C C . LYS A 1 80 ? 9.880 -13.037 0.854 1.00 44.59 80 LYS A C 1
ATOM 674 O O . LYS A 1 80 ? 10.387 -12.992 1.967 1.00 44.59 80 LYS A O 1
ATOM 679 N N . SER A 1 81 ? 9.571 -11.919 0.186 1.00 45.50 81 SER A N 1
ATOM 680 C CA . SER A 1 81 ? 9.864 -10.586 0.744 1.00 45.50 81 SER A CA 1
ATOM 681 C C . SER A 1 81 ? 8.894 -10.149 1.839 1.00 45.50 81 SER A C 1
ATOM 683 O O . SER A 1 81 ? 9.171 -9.181 2.537 1.00 45.50 81 SER A O 1
ATOM 685 N N . CYS A 1 82 ? 7.762 -10.836 1.980 1.00 55.50 82 CYS A N 1
ATOM 686 C CA . CYS A 1 82 ? 6.762 -10.518 2.985 1.00 55.50 82 CYS A CA 1
ATOM 687 C C . CYS A 1 82 ? 6.363 -11.746 3.808 1.00 55.50 82 CYS A C 1
ATOM 689 O O . CYS A 1 82 ? 5.185 -11.940 4.089 1.00 55.50 82 CYS A O 1
ATOM 691 N N . GLU A 1 83 ? 7.336 -12.518 4.302 1.00 57.91 83 GLU A N 1
ATOM 692 C CA . GLU A 1 83 ? 7.109 -13.435 5.439 1.00 57.91 83 GLU A CA 1
ATOM 693 C C . GLU A 1 83 ? 6.470 -12.705 6.649 1.00 57.91 83 GLU A C 1
ATOM 695 O O . GLU A 1 83 ? 5.802 -13.313 7.481 1.00 57.91 83 GLU A O 1
ATOM 700 N N . GLN A 1 84 ? 6.567 -11.373 6.711 1.00 58.72 84 GLN A N 1
ATOM 701 C CA . GLN A 1 84 ? 5.851 -10.518 7.664 1.00 58.72 84 GLN A CA 1
ATOM 702 C C . GLN A 1 84 ? 4.326 -10.443 7.428 1.00 58.72 84 GLN A C 1
ATOM 704 O O . GLN A 1 84 ? 3.582 -10.170 8.366 1.00 58.72 84 GLN A O 1
ATOM 709 N N . LEU A 1 85 ? 3.819 -10.724 6.220 1.00 60.03 85 LEU A N 1
ATOM 710 C CA . LEU A 1 85 ? 2.371 -10.869 5.980 1.00 60.03 85 LEU A CA 1
ATOM 711 C C . LEU A 1 85 ? 1.812 -12.099 6.704 1.00 60.03 85 LEU A C 1
ATOM 713 O O . LEU A 1 85 ? 0.662 -12.080 7.135 1.00 60.03 85 LEU A O 1
ATOM 717 N N . THR A 1 86 ? 2.625 -13.141 6.895 1.00 60.09 86 THR A N 1
ATOM 718 C CA . THR A 1 86 ? 2.265 -14.311 7.709 1.00 60.09 86 THR A CA 1
ATOM 719 C C . THR A 1 86 ? 2.038 -13.927 9.172 1.00 60.09 86 THR A C 1
ATOM 721 O O . THR A 1 86 ? 1.117 -14.444 9.787 1.00 60.09 86 THR A O 1
ATOM 724 N N . VAL A 1 87 ? 2.771 -12.948 9.722 1.00 62.00 87 VAL A N 1
ATOM 725 C CA . VAL A 1 87 ? 2.499 -12.404 11.072 1.00 62.00 87 VAL A CA 1
ATOM 726 C C . VAL A 1 87 ? 1.119 -11.734 11.129 1.00 62.00 87 VAL A C 1
ATOM 728 O O . VAL A 1 87 ? 0.380 -11.908 12.099 1.00 62.00 87 VAL A O 1
ATOM 731 N N . LEU A 1 88 ? 0.739 -11.016 10.066 1.00 64.50 88 LEU A N 1
ATOM 732 C CA . LEU A 1 88 ? -0.570 -10.364 9.951 1.00 64.50 88 LEU A CA 1
ATOM 733 C C . LEU A 1 88 ? -1.725 -11.368 9.761 1.00 64.50 88 LEU A C 1
ATOM 735 O O . LEU A 1 88 ? -2.822 -11.129 10.271 1.00 64.50 88 LEU A O 1
ATOM 739 N N . ARG A 1 89 ? -1.483 -12.495 9.075 1.00 64.12 89 ARG A N 1
ATOM 740 C CA . ARG A 1 89 ? -2.451 -13.595 8.883 1.00 64.12 89 ARG A CA 1
ATOM 741 C C . ARG A 1 89 ? -2.554 -14.520 10.103 1.00 64.12 89 ARG A C 1
ATOM 743 O O . ARG A 1 89 ? -3.619 -14.614 10.706 1.00 64.12 89 ARG A O 1
ATOM 750 N N . ASP A 1 90 ? -1.456 -15.158 10.498 1.00 56.50 90 ASP A N 1
ATOM 751 C CA . ASP A 1 90 ? -1.457 -16.324 11.394 1.00 56.50 90 ASP A CA 1
ATOM 752 C C . ASP A 1 90 ? -1.475 -15.963 12.885 1.00 56.50 90 ASP A C 1
ATOM 754 O O . ASP A 1 90 ? -2.053 -16.691 13.691 1.00 56.50 90 ASP A O 1
ATOM 758 N N . VAL A 1 91 ? -0.849 -14.849 13.281 1.00 52.59 91 VAL A N 1
ATOM 759 C CA . VAL A 1 91 ? -0.682 -14.505 14.709 1.00 52.59 91 VAL A CA 1
ATOM 760 C C . VAL A 1 91 ? -1.790 -13.578 15.210 1.00 52.59 91 VAL A C 1
ATOM 762 O O . VAL A 1 91 ? -2.147 -13.614 16.388 1.00 52.59 91 VAL A O 1
ATOM 765 N N . ARG A 1 92 ? -2.337 -12.728 14.332 1.00 58.56 92 ARG A N 1
ATOM 766 C CA . ARG A 1 92 ? -3.267 -11.655 14.722 1.00 58.56 92 ARG A CA 1
ATOM 767 C C . ARG A 1 92 ? -4.624 -11.697 14.013 1.00 58.56 92 ARG A C 1
ATOM 769 O O . ARG A 1 92 ? -5.532 -11.009 14.466 1.00 58.56 92 ARG A O 1
ATOM 776 N N . GLY A 1 93 ? -4.788 -12.492 12.949 1.00 61.38 93 GLY A N 1
ATOM 777 C CA . GLY A 1 93 ? -6.058 -12.605 12.218 1.00 61.38 93 GLY A CA 1
ATOM 778 C C . GLY A 1 93 ? -6.524 -11.298 11.563 1.00 61.38 93 GLY A C 1
ATOM 779 O O . GLY A 1 93 ? -7.726 -11.113 11.364 1.00 61.38 93 GLY A O 1
ATOM 780 N N . ILE A 1 94 ? -5.581 -10.394 11.275 1.00 63.62 94 ILE A N 1
ATOM 781 C CA . ILE A 1 94 ? -5.826 -9.071 10.680 1.00 63.62 94 ILE A CA 1
ATOM 782 C C . ILE A 1 94 ? -6.168 -9.229 9.193 1.00 63.62 94 ILE A C 1
ATOM 784 O O . ILE A 1 94 ? -7.049 -8.558 8.662 1.00 63.62 94 ILE A O 1
ATOM 788 N N . LEU A 1 95 ? -5.489 -10.162 8.526 1.00 56.97 95 LEU A N 1
ATOM 789 C CA . LEU A 1 95 ? -5.798 -10.594 7.168 1.00 56.97 95 LEU A CA 1
ATOM 790 C C . LEU A 1 95 ? -6.602 -11.898 7.259 1.00 56.97 95 LEU A C 1
ATOM 792 O O . LEU A 1 95 ? -6.061 -12.909 7.707 1.00 56.97 95 LEU A O 1
ATOM 796 N N . LYS A 1 96 ? -7.887 -11.854 6.891 1.00 56.00 96 LYS A N 1
ATOM 797 C CA . LYS A 1 96 ? -8.803 -13.009 6.862 1.00 56.00 96 LYS A CA 1
ATOM 798 C C . LYS A 1 96 ? -8.990 -13.549 5.454 1.00 56.00 96 LYS A C 1
ATOM 800 O O . LYS A 1 96 ? -9.059 -12.715 4.526 1.00 56.00 96 LYS A O 1
#

Solvent-accessible surface area (backbone atoms only — not comparable to full-atom values): 6113 Å² total; p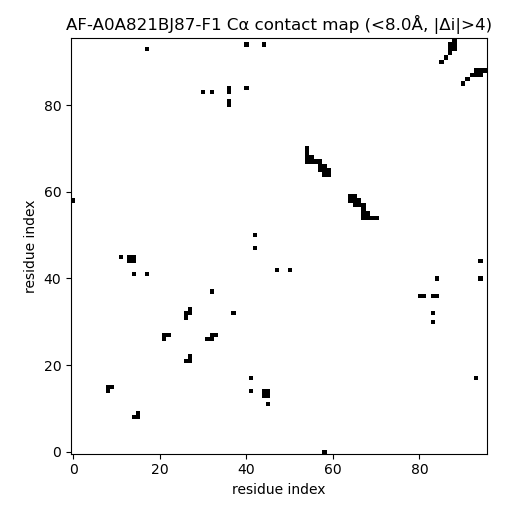er-residue (Å²): 139,86,88,77,66,68,66,59,57,78,71,34,66,68,50,45,52,51,54,46,56,39,56,77,69,44,41,44,71,77,70,66,57,54,68,71,48,54,53,52,50,45,42,62,74,72,44,63,89,84,66,82,86,74,50,79,59,68,50,71,53,92,102,43,77,46,59,65,68,61,76,71,81,58,75,65,61,58,59,62,76,31,61,65,54,48,51,37,34,78,76,65,58,74,52,125